Protein AF-A0A833HR12-F1 (afdb_monomer_lite)

Radius of gyration: 15.25 Å; chains: 1; bounding box: 37×32×38 Å

Sequence (101 aa):
MVEFRTKEEIQNLYVRRYDQLDVFALEELGREYDHFMKDLKNCKSREEVMEFFENKIHINEQRFRKSSNIGSVESSPCKDFYTLLASYGMIVFFRDHIIKE

Secondary structure (DSSP, 8-state):
-PPBPPHHHHHHH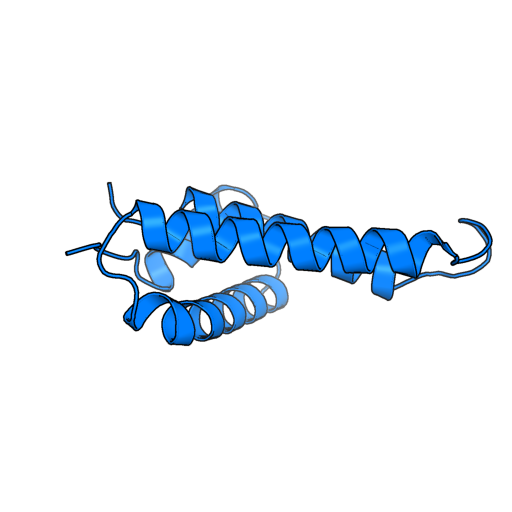HHHH-TT--HHHHHHHHHHHHHHHHHHTT--SHHHHHHHHHHHHHHHHHHHHHHTTS--TTT---HHHHHHHHHHHHHHHHHHHSB--

Structure (mmCIF, N/CA/C/O backbone):
data_AF-A0A833HR12-F1
#
_entry.id   AF-A0A833HR12-F1
#
loop_
_atom_site.group_PDB
_atom_site.id
_atom_site.type_symbol
_atom_site.label_atom_id
_atom_site.label_alt_id
_atom_site.label_comp_id
_atom_site.label_asym_id
_atom_site.label_entity_id
_atom_site.label_seq_id
_atom_site.pdbx_PDB_ins_code
_atom_site.Cartn_x
_atom_site.Cartn_y
_atom_site.Cartn_z
_atom_site.occupancy
_atom_site.B_iso_or_equiv
_atom_site.auth_seq_id
_atom_site.auth_comp_id
_atom_site.auth_asym_id
_atom_site.auth_atom_id
_atom_site.pdbx_PDB_model_num
ATOM 1 N N . MET A 1 1 ? -13.065 -1.292 14.773 1.00 73.06 1 MET A N 1
ATOM 2 C CA . MET A 1 1 ? -11.628 -1.577 14.573 1.00 73.06 1 MET A CA 1
ATOM 3 C C . MET A 1 1 ? -11.433 -1.702 13.078 1.00 73.06 1 MET A C 1
ATOM 5 O O . MET A 1 1 ? -12.310 -2.279 12.449 1.00 73.06 1 MET A O 1
ATOM 9 N N . VAL A 1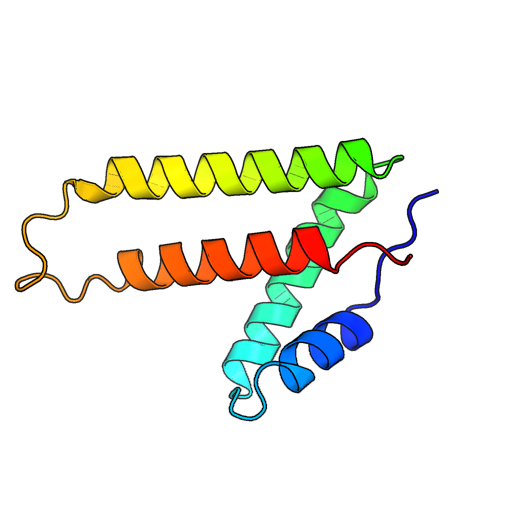 2 ? -10.394 -1.101 12.503 1.00 85.12 2 VAL A N 1
ATOM 10 C CA . VAL A 1 2 ? -10.164 -1.214 11.057 1.00 85.12 2 VAL A CA 1
ATOM 11 C C . VAL A 1 2 ? -9.763 -2.649 10.746 1.00 85.12 2 VAL A C 1
ATOM 13 O O . VAL A 1 2 ? -8.838 -3.178 11.361 1.00 85.12 2 VAL A O 1
ATOM 16 N N . GLU A 1 3 ? -10.472 -3.279 9.818 1.00 91.25 3 GLU A N 1
ATOM 17 C CA . GLU A 1 3 ? -10.080 -4.579 9.294 1.00 91.25 3 GLU A CA 1
ATOM 18 C C . GLU A 1 3 ? -9.217 -4.381 8.052 1.00 91.25 3 GLU A C 1
ATOM 20 O O . GLU A 1 3 ? -9.582 -3.653 7.129 1.00 91.25 3 GLU A O 1
ATOM 25 N N . PHE A 1 4 ? -8.054 -5.027 8.036 1.00 94.19 4 PHE A N 1
ATOM 26 C CA . PHE A 1 4 ? -7.134 -4.978 6.907 1.00 94.19 4 PHE A CA 1
ATOM 27 C C . PHE A 1 4 ? -7.264 -6.242 6.064 1.00 94.19 4 PHE A C 1
ATOM 29 O O . PHE A 1 4 ? -7.466 -7.344 6.587 1.00 94.19 4 PHE A O 1
ATOM 36 N N . ARG A 1 5 ? -7.122 -6.090 4.748 1.00 94.88 5 ARG A N 1
ATOM 37 C CA . ARG A 1 5 ? -6.984 -7.220 3.836 1.00 94.88 5 ARG A CA 1
ATOM 38 C C . ARG A 1 5 ? -5.723 -8.001 4.157 1.00 94.88 5 ARG A C 1
ATOM 40 O O . ARG A 1 5 ? -4.709 -7.427 4.556 1.00 94.88 5 ARG A O 1
ATOM 47 N N . THR A 1 6 ? -5.777 -9.312 3.974 1.00 95.19 6 THR A N 1
ATOM 48 C CA . THR A 1 6 ? -4.602 -10.175 4.092 1.00 95.19 6 THR A CA 1
ATOM 49 C C . THR A 1 6 ? -3.641 -9.916 2.932 1.00 95.19 6 THR A C 1
ATOM 51 O O . THR A 1 6 ? -4.017 -9.378 1.886 1.00 95.19 6 THR A O 1
ATOM 54 N N . LYS A 1 7 ? -2.383 -10.334 3.095 1.00 94.44 7 LYS A N 1
ATOM 55 C CA . LYS A 1 7 ? -1.382 -10.273 2.022 1.00 94.44 7 LYS A CA 1
ATOM 56 C C . LYS A 1 7 ? -1.868 -10.975 0.752 1.00 94.44 7 LYS A C 1
ATOM 58 O O . LYS A 1 7 ? -1.732 -10.431 -0.337 1.00 94.44 7 LYS A O 1
ATOM 63 N N . GLU A 1 8 ? -2.472 -12.150 0.911 1.00 92.56 8 GLU A N 1
ATOM 64 C CA . GLU A 1 8 ? -3.002 -12.948 -0.195 1.00 92.56 8 GLU A CA 1
ATOM 65 C C . GLU A 1 8 ? -4.160 -12.235 -0.910 1.00 92.56 8 GLU A C 1
ATOM 67 O O . GLU A 1 8 ? -4.193 -12.186 -2.138 1.00 92.56 8 GLU A O 1
ATOM 72 N N . GLU A 1 9 ? -5.084 -11.615 -0.167 1.00 93.69 9 GLU A N 1
ATOM 73 C CA . GLU A 1 9 ? -6.168 -10.818 -0.755 1.00 93.69 9 GLU A CA 1
ATOM 74 C C . GLU A 1 9 ? -5.615 -9.651 -1.591 1.00 93.69 9 GLU A C 1
ATOM 76 O O . GLU A 1 9 ? -6.105 -9.395 -2.691 1.00 93.69 9 GLU A O 1
ATOM 81 N N . ILE A 1 10 ? -4.571 -8.974 -1.106 1.00 92.44 10 ILE A N 1
ATOM 82 C CA . ILE A 1 10 ? -3.922 -7.867 -1.818 1.00 92.44 10 ILE A CA 1
ATOM 83 C C . ILE A 1 10 ? -3.177 -8.343 -3.066 1.00 92.44 10 ILE A C 1
ATOM 85 O O . ILE A 1 10 ? -3.334 -7.748 -4.133 1.00 92.44 10 ILE A O 1
ATOM 89 N N . GLN A 1 11 ? -2.406 -9.426 -2.961 1.00 90.75 11 GLN A N 1
ATOM 90 C CA . GLN A 1 11 ? -1.712 -10.017 -4.106 1.00 90.75 11 GLN A CA 1
ATOM 91 C C . GLN A 1 11 ? -2.708 -10.450 -5.187 1.00 90.75 11 GLN A C 1
ATOM 93 O O . GLN A 1 11 ? -2.520 -10.123 -6.356 1.00 90.75 11 GLN A O 1
ATOM 98 N N . ASN A 1 12 ? -3.820 -11.080 -4.801 1.00 89.94 12 ASN A N 1
ATOM 99 C CA . ASN A 1 12 ? -4.878 -11.470 -5.732 1.00 89.94 12 ASN A CA 1
ATOM 100 C C . ASN A 1 12 ? -5.537 -10.264 -6.421 1.00 89.94 12 ASN A C 1
ATOM 102 O O . ASN A 1 12 ? -5.827 -10.329 -7.616 1.00 89.94 12 ASN A O 1
ATOM 106 N N . LEU A 1 13 ? -5.764 -9.156 -5.705 1.00 89.19 13 LEU A N 1
ATOM 107 C CA . LEU A 1 13 ? -6.278 -7.919 -6.307 1.00 89.19 13 LEU A CA 1
ATOM 108 C C . LEU 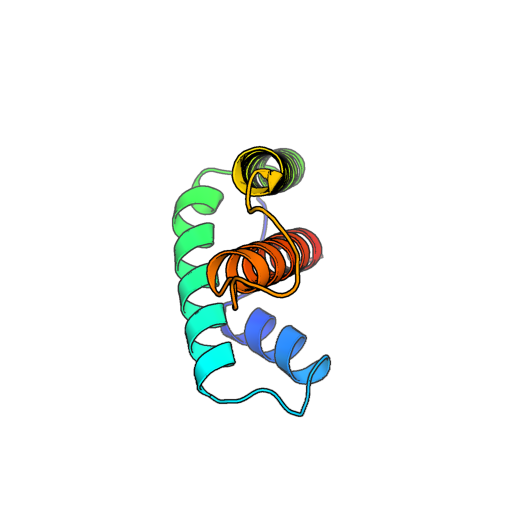A 1 13 ? -5.295 -7.322 -7.318 1.00 89.19 13 LEU A C 1
ATOM 110 O O . LEU A 1 13 ? -5.711 -6.856 -8.379 1.00 89.19 13 LEU A O 1
ATOM 114 N N . TYR A 1 14 ? -4.002 -7.356 -7.004 1.00 83.69 14 TYR A N 1
ATOM 115 C CA . TYR A 1 14 ? -2.962 -6.810 -7.868 1.00 83.69 14 TYR A CA 1
ATOM 116 C C . TYR A 1 14 ? -2.767 -7.659 -9.136 1.00 83.69 14 TYR A C 1
ATOM 118 O O . TYR A 1 14 ? -2.789 -7.114 -10.237 1.00 83.69 14 TYR A O 1
ATOM 126 N N . VAL A 1 15 ? -2.699 -8.993 -9.009 1.00 84.19 15 VAL A N 1
ATOM 127 C CA . VAL A 1 15 ? -2.601 -9.932 -10.149 1.00 84.19 15 VAL A CA 1
ATOM 128 C C . VAL A 1 15 ? -3.808 -9.826 -11.075 1.00 84.19 15 VAL A C 1
ATOM 130 O O . VAL A 1 15 ? -3.652 -9.803 -12.290 1.00 84.19 15 VAL A O 1
ATOM 133 N N . ARG A 1 16 ? -5.027 -9.709 -10.529 1.00 81.44 16 ARG A N 1
ATOM 134 C CA . ARG A 1 16 ? -6.239 -9.531 -11.351 1.00 81.44 16 ARG A CA 1
ATOM 135 C C . ARG A 1 16 ? -6.184 -8.285 -12.231 1.00 81.44 16 ARG A C 1
ATOM 137 O O . ARG A 1 16 ? -6.846 -8.249 -13.263 1.00 81.44 16 ARG A O 1
ATOM 144 N N . ARG A 1 17 ? -5.450 -7.259 -11.801 1.00 76.56 17 ARG A N 1
ATOM 145 C CA . ARG A 1 17 ? -5.297 -6.002 -12.532 1.00 76.56 17 ARG A CA 1
ATOM 146 C C . ARG A 1 17 ? -4.166 -6.055 -13.562 1.00 76.56 17 ARG A C 1
ATOM 148 O O . ARG A 1 17 ? -4.223 -5.308 -14.534 1.00 76.56 17 ARG A O 1
ATOM 155 N N . TYR A 1 18 ? -3.180 -6.926 -13.355 1.00 74.69 18 TYR A N 1
ATOM 156 C CA . TYR A 1 18 ? -1.999 -7.067 -14.201 1.00 74.69 18 TYR A CA 1
ATOM 157 C C . TYR A 1 18 ? -1.612 -8.553 -14.306 1.00 74.69 18 TYR A C 1
ATOM 159 O O . TYR A 1 18 ? -0.796 -9.072 -13.546 1.00 74.69 18 TYR A O 1
ATOM 167 N N . ASP A 1 19 ? -2.210 -9.246 -15.266 1.00 70.25 19 ASP A N 1
ATOM 168 C CA . ASP A 1 19 ? -2.012 -10.677 -15.529 1.00 70.25 19 ASP A CA 1
ATOM 169 C C . ASP A 1 19 ? -0.595 -11.033 -16.018 1.00 70.25 19 ASP A C 1
ATOM 171 O O . ASP A 1 19 ? -0.183 -12.189 -15.943 1.00 70.25 19 ASP A O 1
ATOM 175 N N . GLN A 1 20 ? 0.165 -10.038 -16.479 1.00 71.50 20 GLN A N 1
ATOM 176 C CA . GLN A 1 20 ? 1.537 -10.176 -16.980 1.00 71.50 20 GLN A CA 1
ATOM 177 C C . GLN A 1 20 ? 2.627 -9.962 -15.917 1.00 71.50 20 GLN A C 1
ATOM 179 O O . GLN A 1 20 ? 3.807 -9.884 -16.263 1.00 71.50 20 GLN A O 1
ATOM 184 N N . LEU A 1 21 ? 2.265 -9.820 -14.640 1.00 70.81 21 LEU A N 1
ATOM 185 C CA . LEU A 1 21 ? 3.244 -9.586 -13.579 1.00 70.81 21 LEU A CA 1
ATOM 186 C C . LEU A 1 21 ? 4.194 -10.770 -13.406 1.00 70.81 21 LEU A C 1
ATOM 188 O O . LEU A 1 21 ? 3.773 -11.925 -13.321 1.00 70.81 21 LEU A O 1
ATOM 192 N N . ASP A 1 22 ? 5.482 -10.460 -13.294 1.00 73.81 22 ASP A N 1
ATOM 193 C CA . ASP A 1 22 ? 6.488 -11.450 -12.952 1.00 73.81 22 ASP A CA 1
ATOM 194 C C . ASP A 1 22 ? 6.485 -11.761 -11.445 1.00 73.81 22 ASP A C 1
ATOM 196 O O . ASP A 1 22 ? 5.930 -11.043 -10.607 1.00 73.81 22 ASP A O 1
ATOM 200 N N . VAL A 1 23 ? 7.116 -12.882 -11.091 1.00 79.12 23 VAL A N 1
ATOM 201 C CA . VAL A 1 23 ? 7.245 -13.334 -9.696 1.00 79.12 23 VAL A CA 1
ATOM 202 C C . VAL A 1 23 ? 7.931 -12.270 -8.831 1.00 79.12 23 VAL A C 1
ATOM 204 O O . VAL A 1 23 ? 7.579 -12.102 -7.665 1.00 79.12 23 VAL A O 1
ATOM 207 N N . PHE A 1 24 ? 8.864 -11.512 -9.411 1.00 78.81 24 PHE A N 1
ATOM 208 C CA . PHE A 1 24 ? 9.607 -10.467 -8.717 1.00 78.81 24 PHE A CA 1
ATOM 209 C C . PHE A 1 24 ? 8.692 -9.339 -8.221 1.00 78.81 24 PHE A C 1
ATOM 211 O O . PHE A 1 24 ? 8.774 -8.941 -7.058 1.00 78.81 24 PHE A O 1
ATOM 218 N N . ALA A 1 25 ? 7.764 -8.867 -9.052 1.00 78.06 25 ALA A N 1
ATOM 219 C CA . ALA A 1 25 ? 6.816 -7.832 -8.658 1.00 78.06 25 ALA A CA 1
ATOM 220 C C . ALA A 1 25 ? 5.855 -8.300 -7.548 1.00 78.06 25 ALA A C 1
ATOM 222 O O . ALA A 1 25 ? 5.486 -7.510 -6.676 1.00 78.06 25 ALA A O 1
ATOM 223 N N . LEU A 1 26 ? 5.485 -9.587 -7.527 1.00 83.69 26 LEU A N 1
ATOM 224 C CA . LEU A 1 26 ? 4.663 -10.162 -6.453 1.00 83.69 26 LEU A CA 1
ATOM 225 C C . LEU A 1 26 ? 5.411 -10.285 -5.126 1.00 83.69 26 LEU A C 1
ATOM 227 O O . LEU A 1 26 ? 4.814 -10.076 -4.063 1.00 83.69 26 LEU A O 1
ATOM 231 N N . GLU A 1 27 ? 6.703 -10.607 -5.177 1.00 86.94 27 GLU A N 1
ATOM 232 C CA . GLU A 1 27 ? 7.564 -10.605 -3.996 1.00 86.94 27 GLU A CA 1
ATOM 233 C C . GLU A 1 27 ? 7.724 -9.195 -3.426 1.00 86.94 27 GLU A C 1
ATOM 235 O O . GLU A 1 27 ? 7.551 -9.006 -2.220 1.00 86.94 27 GLU A O 1
ATOM 240 N N . GLU A 1 28 ? 7.995 -8.200 -4.274 1.00 85.38 28 GLU A N 1
ATOM 241 C CA . GLU A 1 28 ? 8.105 -6.797 -3.854 1.00 85.38 28 GLU A CA 1
ATOM 242 C C . GLU A 1 28 ? 6.787 -6.279 -3.263 1.00 85.38 28 GLU A C 1
ATOM 244 O O . GLU A 1 28 ? 6.786 -5.701 -2.176 1.00 85.38 28 GLU A O 1
ATOM 249 N N . LEU A 1 29 ? 5.641 -6.588 -3.880 1.00 88.94 29 LEU A N 1
ATOM 250 C CA . LEU A 1 29 ? 4.326 -6.281 -3.307 1.00 88.94 29 LEU A CA 1
ATOM 251 C C . LEU A 1 29 ? 4.130 -6.917 -1.925 1.00 88.94 29 LEU A C 1
ATOM 253 O O . LEU A 1 29 ? 3.609 -6.275 -1.011 1.00 88.94 29 LEU A O 1
ATOM 257 N N . GLY A 1 30 ? 4.566 -8.165 -1.748 1.00 91.62 30 GLY A N 1
ATOM 258 C CA . GLY A 1 30 ? 4.510 -8.853 -0.460 1.00 91.62 30 GLY A CA 1
ATOM 259 C C . GLY A 1 30 ? 5.383 -8.193 0.614 1.00 91.62 30 GLY A C 1
ATOM 260 O O . GLY A 1 30 ? 4.964 -8.118 1.772 1.00 91.62 30 GLY A O 1
ATOM 261 N N . ARG A 1 31 ? 6.567 -7.693 0.240 1.00 92.25 31 ARG A N 1
ATOM 262 C CA . ARG A 1 31 ? 7.478 -6.964 1.142 1.00 92.25 31 ARG A CA 1
ATOM 263 C C . ARG A 1 31 ? 6.903 -5.612 1.551 1.00 92.25 31 ARG A C 1
ATOM 265 O O . ARG A 1 31 ? 6.930 -5.281 2.736 1.00 92.25 31 ARG A O 1
ATOM 272 N N . GLU A 1 32 ? 6.349 -4.866 0.599 1.00 91.56 32 GLU A N 1
ATOM 273 C CA . GLU A 1 32 ? 5.692 -3.581 0.864 1.00 91.56 32 GLU A CA 1
ATOM 274 C C . GLU A 1 32 ? 4.468 -3.756 1.773 1.00 91.56 32 GLU A C 1
ATOM 276 O O . GLU A 1 32 ? 4.298 -3.000 2.731 1.00 91.56 32 GLU A O 1
ATOM 281 N N . TYR A 1 33 ? 3.671 -4.814 1.569 1.00 94.38 33 TYR A N 1
ATOM 282 C CA . TYR A 1 33 ? 2.574 -5.164 2.479 1.00 94.38 33 TYR A CA 1
ATOM 283 C C . TYR A 1 33 ? 3.076 -5.330 3.923 1.00 94.38 33 TYR A C 1
ATOM 285 O O . TYR A 1 33 ? 2.551 -4.702 4.844 1.00 94.38 33 TYR A O 1
ATOM 293 N N . ASP A 1 34 ? 4.121 -6.140 4.133 1.00 94.69 34 ASP A N 1
ATOM 294 C CA . ASP A 1 34 ? 4.682 -6.368 5.472 1.00 94.69 34 ASP A CA 1
ATOM 295 C C . ASP A 1 34 ? 5.252 -5.087 6.089 1.00 94.69 34 ASP A C 1
ATOM 297 O O . ASP A 1 34 ? 5.218 -4.915 7.311 1.00 94.69 34 ASP A O 1
ATOM 301 N N . HIS A 1 35 ? 5.792 -4.191 5.261 1.00 93.00 35 HIS A N 1
ATOM 302 C CA . HIS A 1 35 ? 6.280 -2.894 5.705 1.00 93.00 35 HIS A CA 1
ATOM 303 C C . HIS A 1 35 ? 5.130 -2.009 6.194 1.00 93.00 35 HIS A C 1
ATOM 305 O O . HIS A 1 35 ? 5.163 -1.562 7.342 1.00 93.00 35 HIS A O 1
ATOM 311 N N . PHE A 1 36 ? 4.085 -1.816 5.386 1.00 92.94 36 PHE A N 1
ATOM 312 C CA . PHE A 1 36 ? 2.947 -0.978 5.767 1.00 92.94 36 PHE A CA 1
ATOM 313 C C . PHE A 1 36 ? 2.208 -1.521 6.988 1.00 92.94 36 PHE A C 1
ATOM 315 O O . PHE A 1 36 ? 1.871 -0.750 7.885 1.00 92.94 36 PHE A O 1
ATOM 322 N N . MET A 1 37 ? 2.027 -2.838 7.103 1.00 93.88 37 MET A N 1
ATOM 323 C CA . MET A 1 37 ? 1.336 -3.429 8.255 1.00 93.88 37 MET A CA 1
ATOM 324 C C . MET A 1 37 ? 2.036 -3.161 9.596 1.00 93.88 37 MET A C 1
ATOM 326 O O . MET A 1 37 ? 1.369 -3.089 10.632 1.00 93.88 37 MET A O 1
ATOM 330 N N . LYS A 1 38 ? 3.364 -2.967 9.608 1.00 94.12 38 LYS A N 1
ATOM 331 C CA . LYS A 1 38 ? 4.096 -2.585 10.831 1.00 94.12 38 LYS A CA 1
ATOM 332 C C . LYS A 1 38 ? 3.707 -1.201 11.337 1.00 94.12 38 LYS A C 1
ATOM 334 O O . LYS A 1 38 ? 3.702 -1.008 12.553 1.00 94.12 38 LYS A O 1
ATOM 339 N N . ASP A 1 39 ? 3.392 -0.285 10.429 1.00 91.81 39 ASP A N 1
ATOM 340 C CA . ASP A 1 39 ? 2.989 1.082 10.750 1.00 91.81 39 ASP A CA 1
ATOM 341 C C . ASP A 1 39 ? 1.476 1.141 11.040 1.00 91.81 39 ASP A C 1
ATOM 343 O O . ASP A 1 39 ? 1.054 1.682 12.066 1.00 91.81 39 ASP A O 1
ATOM 347 N N . LEU A 1 40 ? 0.668 0.490 10.196 1.00 91.81 40 LEU A N 1
ATOM 348 C CA . LEU A 1 40 ? -0.798 0.508 10.255 1.00 91.81 40 LEU A CA 1
ATOM 349 C C . LEU A 1 40 ? -1.392 -0.179 11.486 1.00 91.81 40 LEU A C 1
ATOM 351 O O . LEU A 1 40 ? -2.511 0.141 11.877 1.00 91.81 40 LEU A O 1
ATOM 355 N N . LYS A 1 41 ? -0.658 -1.086 12.144 1.00 87.44 41 LYS A N 1
ATOM 356 C CA . LYS A 1 41 ? -1.118 -1.752 13.379 1.00 87.44 41 LYS A CA 1
ATOM 357 C C . LYS A 1 41 ? -1.503 -0.779 14.502 1.00 87.44 41 LYS A C 1
ATOM 359 O O . LYS A 1 41 ? -2.216 -1.165 15.423 1.00 87.44 41 LYS A O 1
ATOM 364 N N . ASN A 1 42 ? -0.977 0.448 14.461 1.00 86.88 42 ASN A N 1
ATOM 365 C CA . ASN A 1 42 ? -1.253 1.477 15.459 1.00 86.88 42 ASN A CA 1
ATOM 366 C C . ASN A 1 42 ? -2.475 2.335 15.099 1.00 86.88 42 ASN A C 1
ATOM 368 O O . ASN A 1 42 ? -2.969 3.056 15.965 1.00 86.88 42 ASN A O 1
ATOM 372 N N . CYS A 1 43 ? -2.954 2.256 13.855 1.00 90.44 43 CYS A N 1
ATOM 373 C CA . CYS A 1 43 ? -4.117 2.993 13.386 1.00 90.44 43 CYS A CA 1
ATOM 374 C C . CYS A 1 43 ? -5.405 2.359 13.926 1.00 90.44 43 CYS A C 1
ATOM 376 O O . CYS A 1 43 ? -5.613 1.145 13.867 1.00 90.44 43 CYS A O 1
ATOM 378 N N . LYS A 1 44 ? -6.293 3.197 14.449 1.00 88.38 44 LYS A N 1
ATOM 379 C CA . LYS A 1 44 ? -7.558 2.820 15.088 1.00 88.38 44 LYS A CA 1
ATOM 380 C C . LYS A 1 44 ? -8.771 3.145 14.228 1.00 88.38 44 LYS A C 1
ATOM 382 O O . LYS A 1 44 ? -9.830 2.549 14.445 1.00 88.38 44 LYS A O 1
ATOM 387 N N . SER A 1 45 ? -8.624 4.051 13.264 1.00 92.62 45 SER A N 1
ATOM 388 C CA . SER A 1 45 ? -9.695 4.490 12.372 1.00 92.62 45 SER A CA 1
ATOM 389 C C . SER A 1 45 ? -9.270 4.482 10.908 1.00 92.62 45 SER A C 1
ATOM 391 O O . SER A 1 45 ? -8.083 4.443 10.578 1.00 92.62 45 SER A O 1
ATOM 393 N N . ARG A 1 46 ? -10.266 4.510 10.017 1.00 91.62 46 ARG A N 1
ATOM 394 C CA . ARG A 1 46 ? -10.041 4.611 8.574 1.00 91.62 46 ARG A CA 1
ATOM 395 C C . ARG A 1 46 ? -9.309 5.909 8.242 1.00 91.62 46 ARG A C 1
ATOM 397 O O . ARG A 1 46 ? -8.412 5.899 7.411 1.00 91.62 46 ARG A O 1
ATOM 404 N N . GLU A 1 47 ? -9.660 6.996 8.917 1.00 92.94 47 GLU A N 1
ATOM 405 C CA . GLU A 1 47 ? -9.067 8.319 8.733 1.00 92.94 47 GLU A CA 1
ATOM 406 C C . GLU A 1 47 ? -7.567 8.307 9.046 1.00 92.94 47 GLU A C 1
ATOM 408 O O . GLU A 1 47 ? -6.787 8.805 8.242 1.00 92.94 47 GLU A O 1
ATOM 413 N N . GLU A 1 48 ? -7.150 7.663 10.143 1.00 93.94 48 GLU A N 1
ATOM 414 C CA . GLU A 1 48 ? -5.729 7.529 10.503 1.00 93.94 48 GLU A CA 1
ATOM 415 C C . GLU A 1 48 ? -4.944 6.717 9.459 1.00 93.94 48 GLU A C 1
ATOM 417 O O . GLU A 1 48 ? -3.798 7.039 9.144 1.00 93.94 48 GLU A O 1
ATOM 422 N N . VAL A 1 49 ? -5.562 5.677 8.888 1.00 93.44 49 VAL A N 1
ATOM 423 C CA . VAL A 1 49 ? -4.956 4.897 7.797 1.00 93.44 49 VAL A CA 1
ATOM 424 C C . VAL A 1 49 ? -4.806 5.754 6.539 1.00 93.44 49 VAL A C 1
ATOM 426 O O . VAL A 1 49 ? -3.748 5.743 5.911 1.00 93.44 49 VAL A O 1
ATOM 429 N N . MET A 1 50 ? -5.836 6.521 6.174 1.00 93.75 50 MET A N 1
ATOM 430 C CA . MET A 1 50 ? -5.775 7.406 5.008 1.00 93.75 50 MET A CA 1
ATOM 431 C C . MET A 1 50 ? -4.711 8.492 5.192 1.00 93.75 50 MET A C 1
ATOM 433 O O . MET A 1 50 ? -3.906 8.706 4.290 1.00 93.75 50 MET A O 1
ATOM 437 N N . GLU A 1 51 ? -4.643 9.119 6.367 1.00 94.50 51 GLU A N 1
ATOM 438 C CA . GLU A 1 51 ? -3.632 10.130 6.689 1.00 94.50 51 GLU A CA 1
ATOM 439 C C . GLU A 1 51 ? -2.206 9.564 6.611 1.00 94.50 51 GLU A C 1
ATOM 441 O O . GLU A 1 51 ? -1.298 10.216 6.088 1.00 94.50 51 GLU A O 1
ATOM 446 N N . PHE A 1 52 ? -1.999 8.326 7.069 1.00 95.12 52 PHE A N 1
ATOM 447 C CA . PHE A 1 52 ? -0.718 7.639 6.923 1.00 95.12 52 PHE A CA 1
ATOM 448 C C . PHE A 1 52 ? -0.287 7.532 5.452 1.00 95.12 52 PHE A C 1
ATOM 450 O O . PHE A 1 52 ? 0.850 7.880 5.112 1.00 95.12 52 PHE A O 1
ATOM 457 N N . PHE A 1 53 ? -1.183 7.081 4.571 1.00 94.88 53 PHE A N 1
ATOM 458 C CA . PHE A 1 53 ? -0.867 6.939 3.150 1.00 94.88 53 PHE A CA 1
ATOM 459 C C . PHE A 1 53 ? -0.695 8.288 2.450 1.00 94.88 53 PHE A C 1
ATOM 461 O O . PHE A 1 53 ? 0.258 8.441 1.689 1.00 94.88 53 PHE A O 1
ATOM 468 N N . GLU A 1 54 ? -1.535 9.282 2.740 1.00 92.69 54 GLU A N 1
ATOM 469 C CA . GLU A 1 54 ? -1.393 10.640 2.193 1.00 92.69 54 GLU A CA 1
ATOM 470 C C . GLU A 1 54 ? -0.043 11.267 2.584 1.00 92.69 54 GLU A C 1
ATOM 472 O O . GLU A 1 54 ? 0.650 11.844 1.744 1.00 92.69 54 GLU A O 1
ATOM 477 N N . ASN A 1 55 ? 0.419 11.057 3.820 1.00 93.75 55 ASN A N 1
ATOM 478 C CA . ASN A 1 55 ? 1.755 11.484 4.240 1.00 93.75 55 ASN A CA 1
ATOM 479 C C . ASN A 1 55 ? 2.875 10.771 3.463 1.00 93.75 55 ASN A C 1
ATOM 481 O O . ASN A 1 55 ? 3.851 11.408 3.054 1.00 93.75 55 ASN A O 1
ATOM 485 N N . LYS A 1 56 ? 2.756 9.458 3.218 1.00 91.38 56 LYS A N 1
ATOM 486 C CA . LYS A 1 56 ? 3.733 8.707 2.402 1.00 91.38 56 LYS A CA 1
ATOM 487 C C . LYS A 1 56 ? 3.742 9.198 0.951 1.00 91.38 56 LYS A C 1
ATOM 489 O O . LYS A 1 56 ? 4.827 9.379 0.394 1.00 91.38 56 LYS A O 1
ATOM 494 N N . ILE A 1 57 ? 2.568 9.467 0.371 1.00 89.62 57 ILE A N 1
ATOM 495 C CA . ILE A 1 57 ? 2.414 10.061 -0.966 1.00 89.62 57 ILE A CA 1
ATOM 496 C C . ILE A 1 57 ? 3.128 11.412 -1.013 1.00 89.62 57 ILE A C 1
ATOM 498 O O . ILE A 1 57 ? 4.006 11.608 -1.854 1.00 89.62 57 ILE A O 1
ATOM 502 N N . HIS A 1 58 ? 2.845 12.299 -0.056 1.00 88.06 58 HIS A N 1
ATOM 503 C CA . HIS A 1 58 ? 3.470 13.616 0.017 1.00 88.06 58 HIS A CA 1
ATOM 504 C C . HIS A 1 58 ? 4.999 13.526 0.103 1.00 88.06 58 HIS A C 1
ATOM 506 O O . HIS A 1 58 ? 5.710 14.203 -0.639 1.00 88.06 58 HIS A O 1
ATOM 512 N N . ILE A 1 59 ? 5.537 12.656 0.965 1.00 88.12 59 ILE A N 1
ATOM 513 C CA . ILE A 1 59 ? 6.988 12.442 1.078 1.00 88.12 59 ILE A CA 1
ATOM 514 C C . ILE A 1 59 ? 7.577 11.962 -0.256 1.00 88.12 59 ILE A C 1
ATOM 516 O O . ILE A 1 59 ? 8.645 12.438 -0.655 1.00 88.12 59 ILE A O 1
ATOM 520 N N . ASN A 1 60 ? 6.904 11.045 -0.954 1.00 84.50 60 ASN A N 1
ATOM 521 C CA . ASN A 1 60 ? 7.363 10.540 -2.246 1.00 84.50 60 ASN A CA 1
ATOM 522 C C . ASN A 1 60 ? 7.347 11.633 -3.329 1.00 84.50 60 ASN A C 1
ATOM 524 O O . ASN A 1 60 ? 8.320 11.787 -4.067 1.00 84.50 60 ASN A O 1
ATOM 528 N N . GLU A 1 61 ? 6.304 12.462 -3.370 1.00 82.06 61 GLU A N 1
ATOM 529 C CA . GLU A 1 61 ? 6.223 13.615 -4.274 1.00 82.06 61 GLU A CA 1
ATOM 530 C C . GLU A 1 61 ? 7.312 14.657 -3.992 1.00 82.06 61 GLU A C 1
ATOM 532 O O . GLU A 1 61 ? 7.902 15.217 -4.917 1.00 82.06 61 GLU A O 1
ATOM 537 N N . GLN A 1 62 ? 7.641 14.910 -2.724 1.00 82.31 62 GLN A N 1
ATOM 538 C CA . GLN A 1 62 ? 8.745 15.812 -2.384 1.00 82.31 62 GLN A CA 1
ATOM 539 C C . GLN A 1 62 ? 10.098 15.247 -2.828 1.00 82.31 62 GLN A C 1
ATOM 541 O O . GLN A 1 62 ? 10.955 16.001 -3.293 1.00 82.31 62 GLN A O 1
ATOM 546 N N . ARG A 1 63 ? 10.305 13.927 -2.721 1.00 78.62 63 ARG A N 1
ATOM 547 C CA . ARG A 1 63 ? 11.507 13.265 -3.263 1.00 78.62 63 ARG A CA 1
ATOM 548 C C . ARG A 1 63 ? 11.579 13.431 -4.776 1.00 78.62 63 ARG A C 1
ATOM 550 O O . ARG A 1 63 ? 12.634 13.808 -5.279 1.00 78.62 63 ARG A O 1
ATOM 557 N N . PHE A 1 64 ? 10.452 13.267 -5.466 1.00 70.19 64 PHE A N 1
ATOM 558 C CA . PHE A 1 64 ? 10.342 13.527 -6.899 1.00 70.19 64 PHE A CA 1
ATOM 559 C C . PHE A 1 64 ? 10.742 14.968 -7.256 1.00 70.19 64 PHE A C 1
ATOM 561 O O . PHE A 1 64 ? 11.641 15.175 -8.070 1.00 70.19 64 PHE A O 1
ATOM 568 N N . ARG A 1 65 ? 10.172 15.974 -6.578 1.00 70.69 65 ARG A N 1
ATOM 569 C CA . ARG A 1 65 ? 10.488 17.401 -6.807 1.00 70.69 65 ARG A CA 1
ATOM 570 C C . ARG A 1 65 ? 11.938 17.774 -6.494 1.00 70.69 65 ARG A C 1
ATOM 572 O O . ARG A 1 65 ? 12.479 18.692 -7.092 1.00 70.69 65 ARG A O 1
ATOM 579 N N . LYS A 1 66 ? 12.586 17.092 -5.549 1.00 67.56 66 LYS A N 1
ATOM 580 C CA . LYS A 1 66 ? 14.020 17.293 -5.271 1.00 67.56 66 LYS A CA 1
ATOM 581 C C . LYS A 1 66 ? 14.904 16.591 -6.300 1.00 67.56 66 LYS A C 1
ATOM 583 O O . LYS A 1 66 ? 15.989 17.077 -6.606 1.00 67.56 66 LYS A O 1
ATOM 588 N N . SER A 1 67 ? 14.430 15.471 -6.845 1.00 60.50 67 SER A N 1
ATOM 589 C CA . SER A 1 67 ? 15.111 14.728 -7.904 1.00 60.50 67 SER A CA 1
ATOM 590 C C . SER A 1 67 ? 14.975 15.379 -9.283 1.00 60.50 67 SER A C 1
ATOM 592 O O . SER A 1 67 ? 15.806 15.130 -10.138 1.00 60.50 67 SER A O 1
ATOM 594 N N . SER A 1 68 ? 14.020 16.285 -9.518 1.00 53.78 68 SER A N 1
ATOM 595 C CA . SER A 1 68 ? 13.859 16.960 -10.820 1.00 53.78 68 SER A CA 1
ATOM 596 C C . SER A 1 68 ? 15.013 17.900 -11.219 1.00 53.78 68 SER A C 1
ATOM 598 O O . SER A 1 68 ? 14.967 18.485 -12.295 1.00 53.78 68 SER A O 1
ATOM 600 N N . ASN A 1 69 ? 16.067 18.015 -10.401 1.00 52.12 69 ASN A N 1
ATOM 601 C CA . ASN A 1 69 ? 17.379 18.533 -10.815 1.00 52.12 69 ASN A CA 1
ATOM 602 C C . ASN A 1 69 ? 18.215 17.508 -11.620 1.00 52.12 69 ASN A C 1
ATOM 604 O O . ASN A 1 69 ? 19.378 17.770 -11.926 1.00 52.12 69 ASN A O 1
ATOM 608 N N . ILE A 1 70 ? 17.653 16.344 -11.967 1.00 54.81 70 ILE A N 1
ATOM 609 C CA . ILE A 1 70 ? 18.215 15.400 -12.940 1.00 54.81 70 ILE A CA 1
ATOM 610 C C . ILE A 1 70 ? 18.192 16.079 -14.320 1.00 54.81 70 ILE A C 1
ATOM 612 O O . ILE A 1 70 ? 17.152 16.217 -14.962 1.00 54.81 70 ILE A O 1
ATOM 616 N N . GLY A 1 71 ? 19.356 16.575 -14.739 1.00 45.91 71 GLY A N 1
ATOM 617 C CA . GLY A 1 71 ? 19.548 17.295 -15.992 1.00 45.91 71 GLY A CA 1
ATOM 618 C C . GLY A 1 71 ? 19.324 16.403 -17.212 1.00 45.91 71 GLY A C 1
ATOM 619 O O . GLY A 1 71 ? 20.169 15.582 -17.545 1.00 45.91 71 GLY A O 1
ATOM 620 N N . SER A 1 72 ? 18.220 16.660 -17.911 1.00 48.28 72 SER A N 1
ATOM 621 C CA . SER A 1 72 ? 17.827 16.067 -19.194 1.00 48.28 72 SER A CA 1
ATOM 622 C C . SER A 1 72 ? 17.395 14.592 -19.158 1.00 48.28 72 SER A C 1
ATOM 624 O O . SER A 1 72 ? 18.030 13.720 -18.572 1.00 48.28 72 SER A O 1
ATOM 626 N N . VAL A 1 73 ? 16.286 14.335 -19.853 1.00 45.28 73 VAL A N 1
ATOM 627 C CA . VAL A 1 73 ? 15.626 13.028 -20.006 1.00 45.28 73 VAL A CA 1
ATOM 628 C C . VAL A 1 73 ? 16.490 12.035 -20.800 1.00 45.28 73 VAL A C 1
ATOM 630 O O . VAL A 1 73 ? 16.291 10.829 -20.696 1.00 45.28 73 VAL A O 1
ATOM 633 N N . GLU A 1 74 ? 17.469 12.523 -21.566 1.00 47.81 74 GLU A N 1
ATOM 634 C CA . GLU A 1 74 ? 18.216 11.716 -22.539 1.00 47.81 74 GLU A CA 1
ATOM 635 C C . GLU A 1 74 ? 19.600 11.255 -22.054 1.00 47.81 74 GLU A C 1
ATOM 637 O O . GLU A 1 74 ? 20.192 10.373 -22.671 1.00 47.81 74 GLU A O 1
ATOM 642 N N . SER A 1 75 ? 20.123 11.793 -20.946 1.00 44.38 75 SER A N 1
ATOM 643 C CA . SER A 1 75 ? 21.495 11.504 -20.487 1.00 44.38 75 SER A CA 1
ATOM 644 C C . SER A 1 75 ? 21.604 10.760 -19.154 1.00 44.38 75 SER A C 1
ATOM 646 O O . SER A 1 75 ? 22.714 10.423 -18.741 1.00 44.38 75 SER A O 1
ATOM 648 N N . SER A 1 76 ? 20.490 10.424 -18.501 1.00 43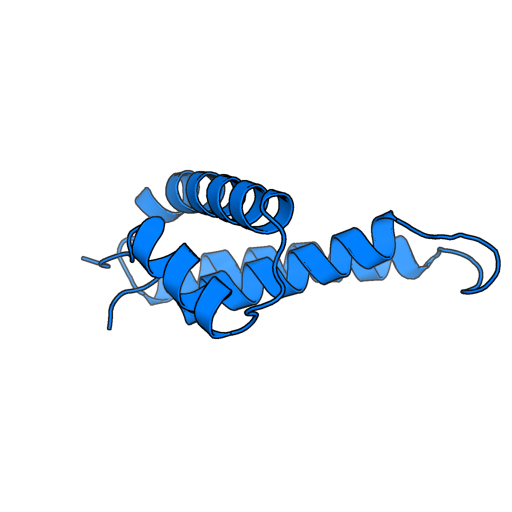.56 76 SER A N 1
ATOM 649 C CA . SER A 1 76 ? 20.498 9.498 -17.368 1.00 43.56 76 SER A CA 1
ATOM 650 C C . SER A 1 76 ? 19.380 8.468 -17.528 1.00 43.56 76 SER A C 1
ATOM 652 O O . SER A 1 76 ? 18.208 8.852 -17.522 1.00 43.56 76 SER A O 1
ATOM 654 N N . PRO A 1 77 ? 19.684 7.160 -17.636 1.00 51.09 77 PRO A N 1
ATOM 655 C CA . PRO A 1 77 ? 18.687 6.109 -17.507 1.00 51.09 77 PRO A CA 1
ATOM 656 C C . PRO A 1 77 ? 18.311 6.061 -16.025 1.00 51.09 77 PRO A C 1
ATOM 658 O O . PRO A 1 77 ? 18.821 5.236 -15.268 1.00 51.09 77 PRO A O 1
ATOM 661 N N . CYS A 1 78 ? 17.524 7.036 -15.569 1.00 57.75 78 CYS A N 1
ATOM 662 C CA . CYS A 1 78 ? 17.343 7.307 -14.151 1.00 57.75 78 CYS A CA 1
ATOM 663 C C . CYS A 1 78 ? 16.456 6.220 -13.544 1.00 57.75 78 CYS A C 1
ATOM 665 O O . CYS A 1 78 ? 15.250 6.376 -13.379 1.00 57.75 78 CYS A O 1
ATOM 667 N N . LYS A 1 79 ? 17.079 5.092 -13.206 1.00 59.69 79 LYS A N 1
ATOM 668 C CA . LYS A 1 79 ? 16.533 4.007 -12.392 1.00 59.69 79 LYS A CA 1
ATOM 669 C C . LYS A 1 79 ? 15.772 4.564 -11.187 1.00 59.69 79 LYS A C 1
ATOM 671 O O . LYS A 1 79 ? 14.698 4.068 -10.865 1.00 59.69 79 LYS A O 1
ATOM 676 N N . ASP A 1 80 ? 16.271 5.650 -10.603 1.00 61.41 80 ASP A N 1
ATOM 677 C CA . ASP A 1 80 ? 1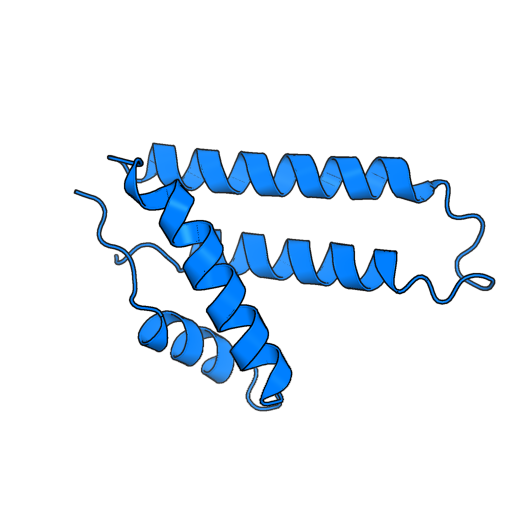5.648 6.361 -9.487 1.00 61.41 80 ASP A CA 1
ATOM 678 C C . ASP A 1 80 ? 14.290 6.982 -9.847 1.00 61.41 80 ASP A C 1
ATOM 680 O O . ASP A 1 80 ? 13.366 6.930 -9.045 1.00 61.41 80 ASP A O 1
ATOM 684 N N . PHE A 1 81 ? 14.122 7.505 -11.064 1.00 64.44 81 PHE A N 1
ATOM 685 C CA . PHE A 1 81 ? 12.857 8.078 -11.534 1.00 64.44 81 PHE A CA 1
ATOM 686 C C . PHE A 1 81 ? 11.774 7.005 -11.683 1.00 64.44 81 PHE A C 1
ATOM 688 O O . PHE A 1 81 ? 10.681 7.144 -11.136 1.00 64.44 81 PHE A O 1
ATOM 695 N N . TYR A 1 82 ? 12.088 5.901 -12.369 1.00 66.50 82 TYR A N 1
ATOM 696 C CA . TYR A 1 82 ? 11.149 4.786 -12.512 1.00 66.50 82 TYR A CA 1
ATOM 697 C C . TYR A 1 82 ? 10.860 4.106 -11.171 1.00 66.50 82 TYR A C 1
ATOM 699 O O . TYR A 1 82 ? 9.719 3.729 -10.918 1.00 66.50 82 TYR A O 1
ATOM 707 N N . THR A 1 83 ? 11.855 4.023 -10.282 1.00 72.19 83 THR A N 1
ATOM 708 C CA . THR A 1 83 ? 11.664 3.530 -8.910 1.00 72.19 83 THR A CA 1
ATOM 709 C C . THR A 1 83 ? 10.713 4.438 -8.127 1.00 72.19 83 THR A C 1
ATOM 711 O O . THR A 1 83 ? 9.784 3.939 -7.504 1.00 72.19 83 THR A O 1
ATOM 714 N N . LEU A 1 84 ? 10.870 5.765 -8.204 1.00 70.88 84 LEU A N 1
ATOM 715 C CA . LEU A 1 84 ? 9.978 6.721 -7.533 1.00 70.88 84 LEU A CA 1
ATOM 716 C C . LEU A 1 84 ? 8.535 6.647 -8.051 1.00 70.88 84 LEU A C 1
ATOM 718 O O . LEU A 1 84 ? 7.599 6.737 -7.251 1.00 70.88 84 LEU A O 1
ATOM 722 N N . LEU A 1 85 ? 8.349 6.477 -9.364 1.00 71.88 85 LEU A N 1
ATOM 723 C CA . LEU A 1 85 ? 7.028 6.289 -9.971 1.00 71.88 85 LEU A CA 1
ATOM 724 C C . LEU A 1 85 ? 6.397 4.952 -9.568 1.00 71.88 85 LEU A C 1
ATOM 726 O O . LEU A 1 85 ? 5.217 4.917 -9.219 1.00 71.88 85 LEU A O 1
ATOM 730 N N . ALA A 1 86 ? 7.176 3.869 -9.566 1.00 76.25 86 ALA A N 1
ATOM 731 C CA . ALA A 1 86 ? 6.714 2.564 -9.104 1.00 76.25 86 ALA A CA 1
ATOM 732 C C . ALA A 1 86 ? 6.317 2.611 -7.619 1.00 76.25 86 ALA A C 1
ATOM 734 O O . ALA A 1 86 ? 5.224 2.170 -7.268 1.00 76.25 86 ALA A O 1
ATOM 735 N N . SER A 1 87 ? 7.131 3.239 -6.762 1.00 81.19 87 SER A N 1
ATOM 736 C CA . SER A 1 87 ? 6.793 3.465 -5.353 1.00 81.19 87 SER A CA 1
ATOM 737 C C . SER A 1 87 ? 5.507 4.272 -5.190 1.00 81.19 87 SER A C 1
ATOM 739 O O . SER A 1 87 ? 4.667 3.907 -4.373 1.00 81.19 87 SER A O 1
ATOM 741 N N . TYR A 1 88 ? 5.312 5.335 -5.977 1.00 83.06 88 TYR A N 1
ATOM 742 C CA . TYR A 1 88 ? 4.073 6.115 -5.938 1.00 83.06 88 TYR A CA 1
ATOM 743 C C . TYR A 1 88 ? 2.850 5.245 -6.253 1.00 83.06 88 TYR A C 1
ATOM 745 O O . TYR A 1 88 ? 1.894 5.217 -5.477 1.00 83.06 88 TYR A O 1
ATOM 753 N N . GLY A 1 89 ? 2.901 4.498 -7.361 1.00 85.06 89 GLY A N 1
ATOM 754 C CA . GLY A 1 89 ? 1.810 3.616 -7.776 1.00 85.06 89 GLY A CA 1
ATOM 755 C C . GLY A 1 89 ? 1.475 2.561 -6.721 1.00 85.06 89 GLY A C 1
ATOM 756 O O . GLY A 1 89 ? 0.301 2.308 -6.460 1.00 85.06 89 GLY A O 1
ATOM 757 N N . MET A 1 90 ? 2.494 2.003 -6.062 1.00 88.19 90 MET A N 1
ATOM 758 C CA . MET A 1 90 ? 2.321 1.037 -4.975 1.00 88.19 90 MET A CA 1
ATOM 759 C C . MET A 1 90 ? 1.642 1.657 -3.754 1.00 88.19 90 MET A C 1
ATOM 761 O O . MET A 1 90 ? 0.662 1.103 -3.262 1.00 88.19 90 MET A O 1
ATOM 765 N N . ILE A 1 91 ? 2.099 2.825 -3.291 1.00 91.06 91 ILE A N 1
ATOM 766 C CA . ILE A 1 91 ? 1.507 3.514 -2.130 1.00 91.06 91 ILE A CA 1
ATOM 767 C C . ILE A 1 91 ? 0.022 3.817 -2.382 1.00 91.06 91 ILE A C 1
ATOM 769 O O . ILE A 1 91 ? -0.814 3.549 -1.518 1.00 91.06 91 ILE A O 1
ATOM 773 N N . VAL A 1 92 ? -0.316 4.328 -3.570 1.00 90.94 92 VAL A N 1
ATOM 774 C CA . VAL A 1 92 ? -1.706 4.626 -3.958 1.00 90.94 92 VAL A CA 1
ATOM 775 C C . VAL A 1 92 ? -2.550 3.353 -4.015 1.00 90.94 92 VAL A C 1
ATOM 777 O O . VAL A 1 92 ? -3.657 3.326 -3.483 1.00 90.94 92 VAL A O 1
ATOM 780 N N . PHE A 1 93 ? -2.017 2.278 -4.599 1.00 91.81 93 PHE A N 1
ATOM 781 C CA . PHE A 1 93 ? -2.707 0.991 -4.648 1.00 91.81 93 PHE A CA 1
ATOM 782 C C . PHE A 1 93 ? -3.038 0.461 -3.244 1.00 91.81 93 PHE A C 1
ATOM 784 O O . PHE A 1 93 ? -4.167 0.041 -2.991 1.00 91.81 93 PHE A O 1
ATOM 791 N N . PHE A 1 94 ? -2.087 0.524 -2.309 1.00 94.00 94 PHE A N 1
ATOM 792 C CA . PHE A 1 94 ? -2.332 0.115 -0.928 1.00 94.00 94 PHE A CA 1
ATOM 793 C C . PHE A 1 94 ? -3.354 1.006 -0.227 1.00 94.00 94 PHE A C 1
ATOM 795 O O . PHE A 1 94 ? -4.269 0.469 0.395 1.00 94.00 94 PHE A O 1
ATOM 802 N N . ARG A 1 95 ? -3.258 2.335 -0.368 1.00 94.50 95 ARG A N 1
ATOM 803 C CA . ARG A 1 95 ? -4.241 3.280 0.189 1.00 94.50 95 ARG A CA 1
ATOM 804 C C . ARG A 1 95 ? -5.667 2.887 -0.188 1.00 94.50 95 ARG A C 1
ATOM 806 O O . ARG A 1 95 ? -6.549 2.857 0.666 1.00 94.50 95 ARG A O 1
ATOM 813 N N . ASP A 1 96 ? -5.872 2.566 -1.459 1.00 93.25 96 ASP A N 1
ATOM 814 C CA . ASP A 1 96 ? -7.206 2.339 -2.001 1.00 93.25 96 ASP A CA 1
ATOM 815 C C . ASP A 1 96 ? -7.760 0.952 -1.656 1.00 93.25 96 ASP A C 1
ATOM 817 O O . ASP A 1 96 ? -8.971 0.747 -1.746 1.00 93.25 96 ASP A O 1
ATOM 821 N N . HIS A 1 97 ? -6.908 -0.031 -1.339 1.00 93.69 97 HIS A N 1
ATOM 822 C CA . HIS A 1 97 ? -7.325 -1.439 -1.299 1.00 93.69 97 HIS A CA 1
ATOM 823 C C . HIS A 1 97 ? -6.991 -2.178 0.002 1.00 93.69 97 HIS A C 1
ATOM 825 O O . HIS A 1 97 ? -7.509 -3.276 0.199 1.00 93.69 97 HIS A O 1
ATOM 831 N N . ILE A 1 98 ? -6.170 -1.623 0.902 1.00 94.19 98 ILE A N 1
ATOM 832 C CA . ILE A 1 98 ? -5.720 -2.343 2.108 1.00 94.19 98 ILE A CA 1
ATOM 833 C C . ILE A 1 98 ? -6.798 -2.505 3.180 1.00 94.19 98 ILE A C 1
ATOM 835 O O . ILE A 1 98 ? -6.733 -3.449 3.961 1.00 94.19 98 ILE A O 1
ATOM 839 N N . ILE A 1 99 ? -7.791 -1.621 3.229 1.00 93.56 99 ILE A N 1
ATOM 840 C CA . ILE A 1 99 ? -8.899 -1.708 4.186 1.00 93.56 99 ILE A CA 1
ATOM 841 C C . ILE A 1 99 ? -9.983 -2.638 3.619 1.00 93.56 99 ILE A C 1
ATOM 843 O O . ILE A 1 99 ? -10.305 -2.574 2.429 1.00 93.56 99 ILE A O 1
ATOM 847 N N . LYS A 1 100 ? -10.542 -3.514 4.460 1.00 90.75 100 LYS A N 1
ATOM 848 C CA . LYS A 1 100 ? -11.752 -4.278 4.131 1.00 90.75 100 LYS A CA 1
ATOM 849 C C . LYS A 1 100 ? -12.967 -3.352 4.211 1.00 90.75 100 LYS A C 1
ATOM 851 O O . LYS A 1 100 ? -13.097 -2.597 5.171 1.00 90.75 100 LYS A O 1
ATOM 856 N N . GLU A 1 101 ? -13.800 -3.384 3.173 1.00 74.50 101 GLU A N 1
ATOM 857 C CA . GLU A 1 101 ? -15.110 -2.716 3.182 1.00 74.50 101 GLU A CA 1
ATOM 858 C C . GLU A 1 101 ? -16.070 -3.385 4.164 1.00 74.50 101 GLU A C 1
ATOM 860 O O . GLU A 1 101 ? -16.030 -4.635 4.254 1.00 74.50 101 GLU A O 1
#

Foldseek 3Di:
DWDWDDLVRLLVVVCVVPVPDDPVVSVV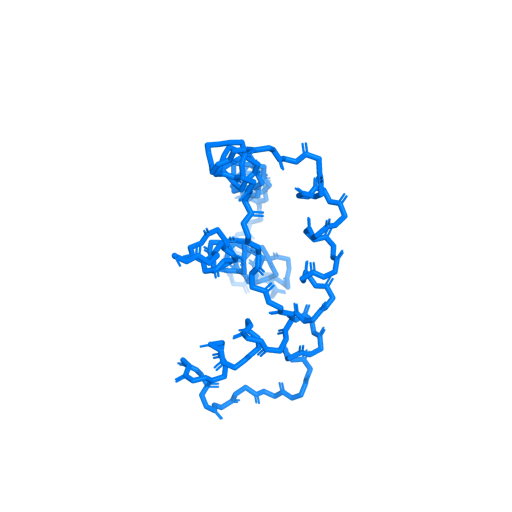LSVVVVVLCVVCVPPDDLVSLLVVLVVVLVVLVVVVVVCVVPPDPPPDPPPVNVVSVVSNVSSVSCNVHGTDD

Organism: NCBI:txid1482731

pLDDT: mean 81.49, std 14.45, range [43.56, 95.19]